Protein AF-A0AAV2YV85-F1 (afdb_monomer)

Solvent-accessible surface area (backbone atoms only — not comparable to full-atom values): 6099 Å² total; per-residue (Å²): 140,88,77,80,81,80,78,76,78,78,72,77,72,80,74,76,78,75,87,68,69,96,84,59,74,61,34,34,28,36,30,45,34,43,42,36,91,88,74,29,41,22,29,23,30,20,34,33,30,36,80,88,77,71,45,74,78,49,73,53,72,46,83,42,74,75,34,48,44,70,52,16,28,44,49,2,48,55,45,25,54,53,54,39,58,74,74,67,56,88,43,77,46,82,47,64,88,51,84,86,67,109

Secondary structure (DSSP, 8-state):
--PPP----------------TTS--EEEEEEEEE-TTT-EEEEEEEEE-TTT--EEEEEEEEEES--HHHHHHHHHHHHHHHHHHTT-SSEEEE-S-TTT-

InterPro domains:
  IPR002156 Ribonuclease H domain [PF13456] (31-100)
  IPR012337 Ribonuclease H-like superfamily [SSF53098] (27-101)
  IPR036397 Ribonuclease H superfamily [G3DSA:3.30.420.10] (25-102)

Nearest PDB structures (foldseek):
  3hst-assembly2_B  TM=9.369E-01  e=4.723E-06  Mycobacterium tuberculosis
  3hst-assembly4_D  TM=9.370E-01  e=1.430E-05  Mycobacterium tuberculosis
  4xpu-assembly1_A  TM=6.695E-01  e=7.125E-04  Escherichia coli S88
  6ozk-assembly1_A  TM=6.920E-01  e=4.137E-03  Mus musculus
  3ga2-assembly1_A  TM=5.740E-01  e=6.528E-03  Bacillus subtilis

Organism: NCBI:txid4803

Mean predicted aligned error: 9.96 Å

Radius of gyration: 17.01 Å; Cα contacts (8 Å, |Δi|>4): 189; chains: 1; bounding box: 51×40×34 Å

Structure (mmCIF, N/CA/C/O backbone):
data_AF-A0AAV2YV85-F1
#
_entry.id   AF-A0AAV2YV85-F1
#
loop_
_atom_site.group_PDB
_atom_site.id
_atom_site.type_symbol
_atom_site.label_atom_id
_atom_site.label_alt_id
_atom_site.label_comp_id
_atom_site.label_asym_id
_atom_site.label_entity_id
_atom_site.label_seq_id
_atom_site.pdbx_PDB_ins_code
_atom_site.Cartn_x
_atom_site.Cartn_y
_atom_site.Cartn_z
_atom_site.occupancy
_atom_site.B_iso_or_equiv
_atom_site.auth_seq_id
_atom_site.auth_comp_id
_atom_site.auth_asym_id
_atom_site.auth_atom_id
_atom_site.pdbx_PDB_model_num
ATOM 1 N N . SER A 1 1 ? 31.845 30.956 -10.559 1.00 47.97 1 SER A N 1
ATOM 2 C CA . SER A 1 1 ? 30.415 31.300 -10.673 1.00 47.97 1 SER A CA 1
ATOM 3 C C . SER A 1 1 ? 29.685 30.586 -9.550 1.00 47.97 1 SER A C 1
ATOM 5 O O . SER A 1 1 ? 29.728 29.364 -9.519 1.00 47.97 1 SER A O 1
ATOM 7 N N . HIS A 1 2 ? 29.167 31.317 -8.563 1.00 49.41 2 HIS A N 1
ATOM 8 C CA . HIS A 1 2 ? 28.563 30.765 -7.346 1.00 49.41 2 HIS A CA 1
ATOM 9 C C . HIS A 1 2 ? 27.079 31.142 -7.365 1.00 49.41 2 HIS A C 1
ATOM 11 O O . HIS A 1 2 ? 26.750 32.321 -7.265 1.00 49.41 2 HIS A O 1
ATOM 17 N N . TYR A 1 3 ? 26.198 30.169 -7.585 1.00 40.00 3 TYR A N 1
ATOM 18 C CA . TYR A 1 3 ? 24.751 30.369 -7.499 1.00 40.00 3 TYR A CA 1
ATOM 19 C C . TYR A 1 3 ? 24.309 29.877 -6.117 1.00 40.00 3 TYR A C 1
ATOM 21 O O . TYR A 1 3 ? 24.661 28.747 -5.767 1.00 40.00 3 TYR A O 1
ATOM 29 N N . PRO A 1 4 ? 23.587 30.672 -5.311 1.00 52.91 4 PRO A N 1
ATOM 30 C CA . PRO A 1 4 ? 23.077 30.170 -4.046 1.00 52.91 4 PRO A CA 1
ATOM 31 C C . PRO A 1 4 ? 21.998 29.103 -4.310 1.00 52.91 4 PRO A C 1
ATOM 33 O O . PRO A 1 4 ? 21.265 29.201 -5.303 1.00 52.91 4 PRO A O 1
ATOM 36 N N . PRO A 1 5 ? 21.887 28.070 -3.457 1.00 54.34 5 PRO A N 1
ATOM 37 C CA . PRO A 1 5 ? 20.826 27.081 -3.583 1.00 54.34 5 PRO A CA 1
ATOM 38 C C . PRO A 1 5 ? 19.471 27.776 -3.408 1.00 54.34 5 PRO A C 1
ATOM 40 O O . PRO A 1 5 ? 19.278 28.556 -2.477 1.00 54.34 5 PRO A O 1
ATOM 43 N N . ARG A 1 6 ? 18.522 27.509 -4.314 1.00 56.72 6 ARG A N 1
ATOM 44 C CA . ARG A 1 6 ? 17.132 27.934 -4.117 1.00 56.72 6 ARG A CA 1
ATOM 45 C C . ARG A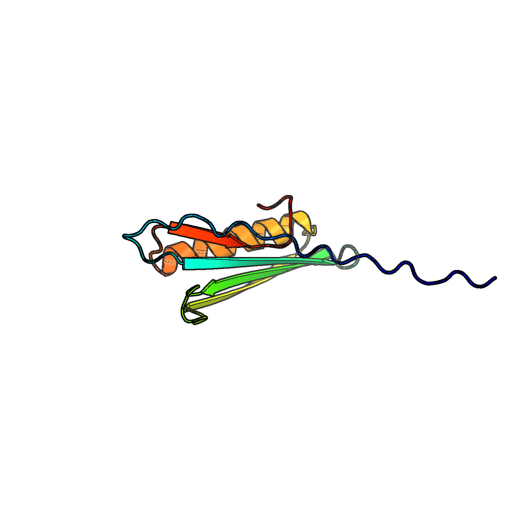 1 6 ? 16.584 27.154 -2.930 1.00 56.72 6 ARG A C 1
ATOM 47 O O . ARG A 1 6 ? 16.318 25.961 -3.056 1.00 56.72 6 ARG A O 1
ATOM 54 N N . GLU A 1 7 ? 16.400 27.823 -1.799 1.00 58.41 7 GLU A N 1
ATOM 55 C CA . GLU A 1 7 ? 15.553 27.306 -0.733 1.00 58.41 7 GLU A CA 1
ATOM 56 C C . GLU A 1 7 ? 14.143 27.151 -1.304 1.00 58.41 7 GLU A C 1
ATOM 58 O O . GLU A 1 7 ? 13.415 28.120 -1.526 1.00 58.41 7 GLU A O 1
ATOM 63 N N . ALA A 1 8 ? 13.771 25.911 -1.621 1.00 63.69 8 ALA A N 1
ATOM 64 C CA . ALA A 1 8 ? 12.393 25.577 -1.908 1.00 63.69 8 ALA A CA 1
ATOM 65 C C . ALA A 1 8 ? 11.607 25.864 -0.629 1.00 63.69 8 ALA A C 1
ATOM 67 O O . ALA A 1 8 ? 11.719 25.136 0.359 1.00 63.69 8 ALA A O 1
ATOM 68 N N . GLN A 1 9 ? 10.851 26.959 -0.632 1.00 59.50 9 GLN A N 1
ATOM 69 C CA . GLN A 1 9 ? 9.942 27.300 0.446 1.00 59.50 9 GLN A CA 1
ATOM 70 C C . GLN A 1 9 ? 8.949 26.144 0.580 1.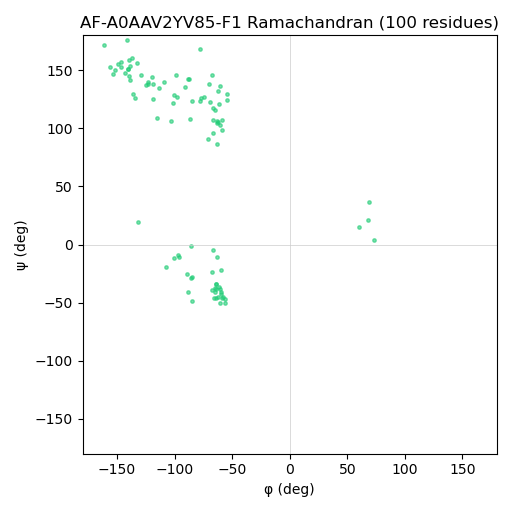00 59.50 9 GLN A C 1
ATOM 72 O O . GLN A 1 9 ? 8.010 26.027 -0.208 1.00 59.50 9 GLN A O 1
ATOM 77 N N . ARG A 1 10 ? 9.197 25.247 1.546 1.00 62.97 10 ARG A N 1
ATOM 78 C CA . ARG A 1 10 ? 8.286 24.163 1.917 1.00 62.97 10 ARG A CA 1
ATOM 79 C C . ARG A 1 10 ? 7.013 24.813 2.439 1.00 62.97 10 ARG A C 1
ATOM 81 O O . ARG A 1 10 ? 6.861 25.044 3.635 1.00 62.97 10 ARG A O 1
ATOM 88 N N . ARG A 1 11 ? 6.092 25.136 1.535 1.00 61.56 11 ARG A N 1
ATOM 89 C CA . ARG A 1 11 ? 4.706 25.382 1.904 1.00 61.56 11 ARG A CA 1
ATOM 90 C C . ARG A 1 11 ? 4.204 24.056 2.455 1.00 61.56 11 ARG A C 1
ATOM 92 O O . ARG A 1 11 ? 4.045 23.101 1.702 1.00 61.56 11 ARG A O 1
ATOM 99 N N . ARG A 1 12 ? 4.030 23.972 3.777 1.00 55.91 12 ARG A N 1
ATOM 100 C CA . ARG A 1 12 ? 3.183 22.929 4.355 1.00 55.91 12 ARG A CA 1
ATOM 101 C C . ARG A 1 12 ? 1.813 23.139 3.727 1.00 55.91 12 ARG A C 1
ATOM 103 O O . ARG A 1 12 ? 1.166 24.140 4.014 1.00 55.91 12 ARG A O 1
ATOM 110 N N . ALA A 1 13 ? 1.430 22.259 2.811 1.00 61.47 13 ALA A N 1
ATOM 111 C CA . ALA A 1 13 ? 0.034 22.155 2.450 1.00 61.47 13 ALA A CA 1
ATOM 112 C C . ALA A 1 13 ? -0.694 21.739 3.731 1.00 61.47 13 ALA A C 1
ATOM 114 O O . ALA A 1 13 ? -0.335 20.729 4.342 1.00 61.47 13 ALA A O 1
ATOM 115 N N . GLU A 1 14 ? -1.653 22.543 4.180 1.00 56.12 14 GLU A N 1
ATOM 116 C CA . GLU A 1 14 ? -2.680 22.017 5.068 1.00 56.12 14 GLU A CA 1
ATOM 117 C C . GLU A 1 14 ? -3.417 20.963 4.256 1.00 56.12 14 GLU A C 1
ATOM 119 O O . GLU A 1 14 ? -4.139 21.282 3.313 1.00 56.12 14 GLU A O 1
ATOM 124 N N . VAL A 1 15 ? -3.147 19.695 4.560 1.00 57.44 15 VAL A N 1
ATOM 125 C CA . VAL A 1 15 ? -3.959 18.600 4.046 1.00 57.44 15 VAL A CA 1
ATOM 126 C C . VAL A 1 15 ? -5.318 18.774 4.716 1.00 57.44 15 VAL A C 1
ATOM 128 O O . VAL A 1 15 ? -5.369 18.740 5.951 1.00 57.44 15 VAL A O 1
ATOM 131 N N . PRO A 1 16 ? -6.402 19.016 3.958 1.00 56.72 16 PRO A N 1
ATOM 132 C CA . PRO A 1 16 ? -7.728 19.084 4.542 1.00 56.72 16 PRO A CA 1
ATOM 133 C C . PRO A 1 16 ? -7.960 17.789 5.311 1.00 56.72 16 PRO A C 1
ATOM 135 O O . PRO A 1 16 ? -7.809 16.706 4.745 1.00 56.72 16 PRO A O 1
ATOM 138 N N . VAL A 1 17 ? -8.284 17.890 6.600 1.00 57.44 17 VAL A N 1
ATOM 139 C CA . VAL A 1 17 ? -8.702 16.711 7.358 1.00 57.44 17 VAL A CA 1
ATOM 140 C C . VAL A 1 17 ? -10.016 16.258 6.722 1.00 57.44 17 VAL A C 1
ATOM 142 O O . VAL A 1 17 ? -10.978 17.032 6.742 1.00 57.44 17 VAL A O 1
ATOM 145 N N . PRO A 1 18 ? -10.078 15.062 6.114 1.00 59.03 18 PRO A N 1
ATOM 146 C CA . PRO A 1 18 ? -11.312 14.598 5.510 1.00 59.03 18 PRO A CA 1
ATOM 147 C C . PRO A 1 18 ? -12.376 14.508 6.604 1.00 59.03 18 PRO A C 1
ATOM 149 O O . PRO A 1 18 ? -12.102 14.0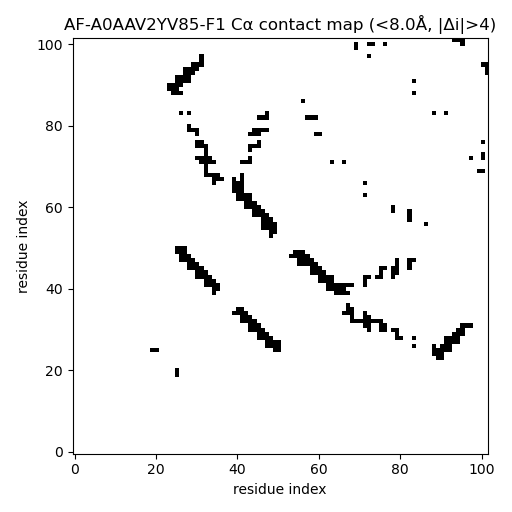22 7.704 1.00 59.03 18 PRO A O 1
ATOM 152 N N . HIS A 1 19 ? -13.590 14.977 6.322 1.00 59.81 19 HIS A N 1
ATOM 153 C CA . HIS A 1 19 ? -14.718 14.778 7.225 1.00 59.81 19 HIS A CA 1
ATOM 154 C C . HIS A 1 19 ? -15.045 13.281 7.263 1.00 59.81 19 HIS A C 1
ATOM 156 O O . HIS A 1 19 ? -15.706 12.755 6.370 1.00 59.81 19 HIS A O 1
ATOM 162 N N . LEU A 1 20 ? -14.516 12.584 8.269 1.00 56.72 20 LEU A N 1
ATOM 163 C CA . LEU A 1 20 ? -14.735 11.155 8.448 1.00 56.72 20 LEU A CA 1
ATOM 164 C C . LEU A 1 20 ? -16.187 10.893 8.879 1.00 56.72 20 LEU A C 1
ATOM 166 O O . LEU A 1 20 ? -16.704 11.622 9.732 1.00 56.72 20 LEU A O 1
ATOM 170 N N . PRO A 1 21 ? -16.855 9.855 8.342 1.00 55.59 21 PRO A N 1
ATOM 171 C CA . PRO A 1 21 ? -18.150 9.421 8.847 1.00 55.59 21 PRO A CA 1
ATOM 172 C C . PRO A 1 21 ? -18.067 9.135 10.352 1.00 55.59 21 PRO A C 1
ATOM 174 O O . PRO A 1 21 ? -17.212 8.375 10.797 1.00 55.59 21 PRO A O 1
ATOM 177 N N . GLN A 1 22 ? -18.979 9.706 11.142 1.00 55.69 22 GLN A N 1
ATOM 178 C CA . GLN A 1 22 ? -19.000 9.561 12.607 1.00 55.69 22 GLN A CA 1
ATOM 179 C C . GLN A 1 22 ? -19.313 8.129 13.098 1.00 55.69 22 GLN A C 1
ATOM 181 O O . GLN A 1 22 ? -19.289 7.887 14.301 1.00 55.69 22 GLN A O 1
ATOM 186 N N . SER A 1 23 ? -19.626 7.187 12.199 1.00 51.53 23 SER A N 1
ATOM 187 C CA . SER A 1 23 ? -20.218 5.883 12.538 1.00 51.53 23 SER A CA 1
ATOM 188 C C . SER A 1 23 ? -19.538 4.667 11.881 1.00 51.53 23 SER A C 1
ATOM 190 O O . SER A 1 23 ? -20.144 3.599 11.822 1.00 51.53 23 SER A O 1
ATOM 192 N N . GLY A 1 24 ? -18.294 4.783 11.408 1.00 56.69 24 GLY A N 1
ATOM 193 C CA . GLY A 1 24 ? -17.542 3.646 10.858 1.00 56.69 24 GLY A CA 1
ATOM 194 C C . GLY A 1 24 ? -16.068 3.676 11.252 1.00 56.69 24 GLY A C 1
ATOM 195 O O . GLY A 1 24 ? -15.506 4.749 11.471 1.00 56.69 24 GLY A O 1
ATOM 196 N N . ALA A 1 25 ? -15.435 2.504 11.343 1.00 71.12 25 ALA A N 1
ATOM 197 C CA . ALA A 1 25 ? -13.987 2.401 11.502 1.00 71.12 25 ALA A CA 1
ATOM 198 C C . ALA A 1 25 ? -13.323 2.818 10.183 1.00 71.12 25 ALA A C 1
ATOM 200 O O . ALA A 1 25 ? -13.160 2.007 9.274 1.00 71.12 25 ALA A O 1
ATOM 201 N N . VAL A 1 26 ? -13.007 4.106 10.039 1.00 78.94 26 VAL A N 1
ATOM 202 C CA . VAL A 1 26 ? -12.257 4.574 8.874 1.00 78.94 26 VAL A CA 1
ATOM 203 C C . VAL A 1 26 ? -10.839 4.039 8.966 1.00 78.94 26 VAL A C 1
ATOM 205 O O . VAL A 1 26 ? -10.131 4.301 9.938 1.00 78.94 26 VAL A O 1
ATOM 208 N N . ILE A 1 27 ? -10.428 3.314 7.934 1.00 88.88 27 ILE A N 1
ATOM 209 C CA . ILE A 1 27 ? -9.087 2.761 7.821 1.00 88.88 27 ILE A CA 1
ATOM 210 C C . ILE A 1 2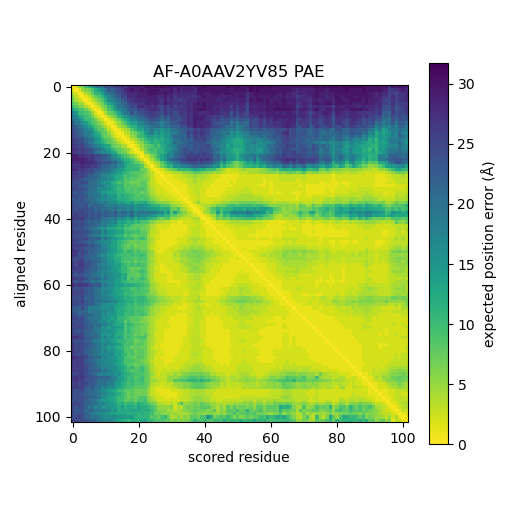7 ? -8.325 3.519 6.739 1.00 88.88 27 ILE A C 1
ATOM 212 O O . ILE 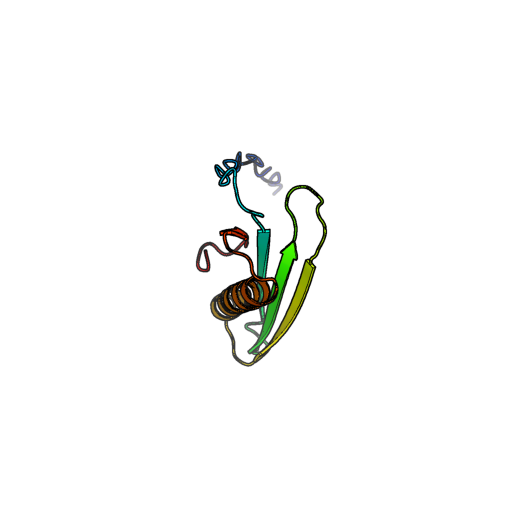A 1 27 ? -8.863 3.861 5.683 1.00 88.88 27 ILE A O 1
ATOM 216 N N . VAL A 1 28 ? -7.053 3.791 7.010 1.00 93.31 28 VAL A N 1
ATOM 217 C CA . VAL A 1 28 ? -6.157 4.394 6.032 1.00 93.31 28 VAL A CA 1
ATOM 218 C C . VAL A 1 28 ? -5.451 3.294 5.257 1.00 93.31 28 VAL A C 1
ATOM 220 O O . VAL A 1 28 ? -4.942 2.335 5.838 1.00 93.31 28 VAL A O 1
ATOM 223 N N . VAL A 1 29 ? -5.380 3.455 3.940 1.00 95.44 29 VAL A N 1
ATOM 224 C CA . VAL A 1 29 ? -4.484 2.683 3.086 1.00 95.44 29 VAL A CA 1
ATOM 225 C C . VAL A 1 29 ? -3.433 3.595 2.481 1.00 95.44 29 VAL A C 1
ATOM 227 O O . VAL A 1 29 ? -3.734 4.690 2.007 1.00 95.44 29 VAL A O 1
ATOM 230 N N . SER A 1 30 ? -2.186 3.145 2.508 1.00 96.44 30 SER A N 1
ATOM 231 C CA . SER A 1 30 ? -1.066 3.835 1.877 1.00 96.44 30 SER A CA 1
ATOM 232 C C . SER A 1 30 ? -0.390 2.899 0.891 1.00 96.44 30 SER A C 1
ATOM 234 O O . SER A 1 30 ? -0.218 1.721 1.207 1.00 96.44 30 SER A O 1
ATOM 236 N N . PHE A 1 31 ? -0.022 3.402 -0.282 1.00 96.88 31 PHE A N 1
ATOM 237 C CA . PHE A 1 31 ? 0.674 2.631 -1.307 1.00 96.88 31 PHE A CA 1
ATOM 238 C C . PHE A 1 31 ? 1.816 3.430 -1.933 1.00 96.88 31 PHE A C 1
ATOM 240 O O . PHE A 1 31 ? 1.844 4.654 -1.831 1.00 96.88 31 PHE A O 1
ATOM 247 N N . ASP A 1 32 ? 2.738 2.702 -2.557 1.00 97.50 32 ASP A N 1
ATOM 248 C CA . ASP A 1 32 ? 3.834 3.240 -3.364 1.00 97.50 32 ASP A CA 1
ATOM 249 C C . ASP A 1 32 ? 4.225 2.202 -4.433 1.00 97.50 32 ASP A C 1
ATOM 251 O O . ASP A 1 32 ? 4.082 0.981 -4.234 1.00 97.50 32 ASP A O 1
ATOM 255 N N . GLY A 1 33 ? 4.706 2.684 -5.573 1.00 96.12 33 GLY A N 1
ATOM 256 C CA . GLY A 1 33 ? 5.159 1.913 -6.714 1.00 96.12 33 GLY A CA 1
ATOM 257 C C . GLY A 1 33 ? 6.484 2.430 -7.262 1.00 96.12 33 GLY A C 1
ATOM 258 O O . GLY A 1 33 ? 6.623 3.570 -7.681 1.00 96.12 33 GLY A O 1
ATOM 259 N N . SER A 1 34 ? 7.466 1.541 -7.373 1.00 95.38 34 SER A N 1
ATOM 260 C CA . SER A 1 34 ? 8.773 1.856 -7.941 1.00 95.38 34 SER A CA 1
ATOM 261 C C . SER A 1 34 ? 9.064 1.004 -9.167 1.00 95.38 34 SER A C 1
ATOM 263 O O . SER A 1 34 ? 8.732 -0.178 -9.216 1.00 95.38 34 SER A O 1
ATOM 265 N N . ALA A 1 35 ? 9.739 1.583 -10.154 1.00 94.88 35 ALA A N 1
ATOM 266 C CA . ALA A 1 35 ? 10.255 0.846 -11.297 1.00 94.88 35 ALA A CA 1
ATOM 267 C C . ALA A 1 35 ? 11.615 1.390 -11.733 1.00 94.88 35 ALA A C 1
ATOM 269 O O . ALA A 1 35 ? 11.888 2.588 -11.643 1.00 94.88 35 ALA A O 1
ATOM 270 N N . SER A 1 36 ? 12.469 0.503 -12.243 1.00 92.06 36 SER A N 1
ATOM 271 C CA . SER A 1 36 ? 13.756 0.842 -12.838 1.00 92.06 36 SER A CA 1
ATOM 272 C C . SER A 1 36 ? 13.665 0.786 -14.366 1.00 92.06 36 SER A C 1
ATOM 274 O O . SER A 1 36 ? 13.723 -0.306 -14.939 1.00 92.06 36 SER A O 1
ATOM 276 N N . PRO A 1 37 ? 13.655 1.938 -15.068 1.00 78.06 37 PRO A N 1
ATOM 277 C CA . PRO A 1 37 ? 13.589 1.966 -16.533 1.00 78.06 37 PRO A CA 1
ATOM 278 C C . PRO A 1 37 ? 14.754 1.239 -17.218 1.00 78.06 37 PRO A C 1
ATOM 280 O O . PRO A 1 37 ? 14.657 0.848 -18.373 1.00 78.06 37 PRO A O 1
ATOM 283 N N . LYS A 1 38 ? 15.882 1.076 -16.512 1.00 79.19 38 LYS A N 1
ATOM 284 C CA . LYS A 1 38 ? 17.103 0.449 -17.040 1.00 79.19 38 LYS A CA 1
ATOM 285 C C . LYS A 1 38 ? 17.101 -1.072 -16.932 1.00 79.19 38 LYS A C 1
ATOM 287 O O . LYS A 1 38 ? 17.812 -1.719 -17.691 1.00 79.19 38 LYS A O 1
ATOM 292 N N . ARG A 1 39 ? 16.393 -1.620 -15.944 1.00 78.25 39 ARG A N 1
ATOM 293 C CA . ARG A 1 39 ? 16.394 -3.060 -15.645 1.00 78.25 39 ARG A CA 1
ATOM 294 C C . ARG A 1 39 ? 15.085 -3.734 -16.040 1.00 78.25 39 ARG A C 1
ATOM 296 O O . ARG A 1 39 ? 15.073 -4.941 -16.214 1.00 78.25 39 ARG A O 1
ATOM 303 N N . GLY A 1 40 ? 14.013 -2.957 -16.207 1.00 81.69 40 GLY A N 1
ATOM 304 C CA . GLY A 1 40 ? 12.669 -3.492 -16.408 1.00 81.69 40 GLY A CA 1
ATOM 305 C C . GLY A 1 40 ? 12.072 -4.086 -15.131 1.00 81.69 40 GLY A C 1
ATOM 306 O O . GLY A 1 40 ? 10.969 -4.608 -15.178 1.00 81.69 40 GLY A O 1
ATOM 307 N N . ASP A 1 41 ? 12.760 -4.000 -13.996 1.00 92.31 41 ASP A N 1
ATOM 308 C CA . ASP A 1 41 ? 12.257 -4.482 -12.713 1.00 92.31 41 ASP A CA 1
ATOM 309 C C . ASP A 1 41 ? 11.463 -3.377 -12.019 1.00 92.31 41 ASP A C 1
ATOM 311 O O . ASP A 1 41 ? 11.855 -2.207 -12.041 1.00 92.31 41 ASP A O 1
ATOM 315 N N . GLY A 1 42 ? 10.380 -3.753 -11.352 1.00 95.88 42 GLY A N 1
ATOM 316 C CA . GLY A 1 42 ? 9.611 -2.870 -10.492 1.00 95.88 42 GLY A CA 1
ATOM 317 C C . GLY A 1 42 ? 9.118 -3.570 -9.238 1.00 95.88 42 GLY A C 1
ATOM 318 O O . GLY A 1 42 ? 9.314 -4.766 -9.024 1.00 95.88 42 GLY A O 1
ATOM 319 N N . SER A 1 43 ? 8.478 -2.802 -8.379 1.00 97.25 43 SER A N 1
ATOM 320 C CA . SER A 1 43 ? 7.874 -3.284 -7.153 1.00 97.25 43 SER A CA 1
ATOM 321 C C . SER A 1 43 ? 6.773 -2.344 -6.715 1.00 97.25 43 SER A C 1
ATOM 323 O O . SER A 1 43 ? 6.856 -1.146 -6.955 1.00 97.25 43 SER A O 1
ATOM 325 N N . CYS A 1 44 ? 5.795 -2.865 -5.999 1.00 97.62 44 CYS A N 1
ATOM 326 C CA . CYS A 1 44 ? 4.818 -2.041 -5.308 1.00 97.62 44 CYS A CA 1
ATOM 327 C C . CYS A 1 44 ? 4.647 -2.529 -3.876 1.00 97.62 44 CYS A C 1
ATOM 329 O O . CYS A 1 44 ? 4.871 -3.707 -3.578 1.00 97.62 44 CYS A O 1
ATOM 331 N N . ALA A 1 45 ? 4.207 -1.641 -3.000 1.00 98.06 45 ALA A N 1
ATOM 332 C CA . ALA A 1 45 ? 3.859 -1.972 -1.633 1.00 98.06 45 ALA A CA 1
ATOM 333 C C . ALA A 1 45 ? 2.585 -1.244 -1.221 1.00 98.06 45 ALA A C 1
ATOM 335 O O . ALA A 1 45 ? 2.258 -0.186 -1.751 1.00 98.06 45 ALA A O 1
ATOM 336 N N . ALA A 1 46 ? 1.869 -1.831 -0.270 1.00 98.06 46 ALA A N 1
ATOM 337 C CA . ALA A 1 46 ? 0.770 -1.163 0.395 1.00 98.06 46 ALA A CA 1
ATOM 338 C C . ALA A 1 46 ? 0.654 -1.603 1.851 1.00 98.06 46 ALA A C 1
ATOM 340 O O . ALA A 1 46 ? 1.023 -2.726 2.212 1.00 98.06 46 ALA A O 1
ATOM 341 N N . LEU A 1 47 ? 0.105 -0.722 2.679 1.00 96.88 47 LEU A N 1
ATOM 342 C CA . LEU A 1 47 ? -0.203 -1.008 4.070 1.00 96.88 47 LEU A CA 1
ATOM 343 C C . LEU A 1 47 ? -1.532 -0.385 4.487 1.00 96.88 47 LEU A C 1
ATOM 345 O O . LEU A 1 47 ? -1.950 0.650 3.973 1.00 96.88 47 LEU A O 1
ATOM 349 N N . VAL A 1 48 ? -2.175 -1.038 5.443 1.00 95.50 48 VAL A N 1
ATOM 350 C CA . VAL A 1 48 ? -3.483 -0.698 5.991 1.00 95.50 48 VAL A CA 1
ATOM 351 C C . VAL A 1 48 ? -3.307 -0.399 7.471 1.00 95.50 48 VAL A C 1
ATOM 353 O O . VAL A 1 48 ? -2.749 -1.228 8.197 1.00 95.50 48 VAL A O 1
ATOM 356 N N . TRP A 1 49 ? -3.750 0.767 7.932 1.00 94.56 49 TRP A N 1
ATOM 357 C CA . TRP A 1 49 ? -3.473 1.243 9.284 1.00 94.56 49 TRP A CA 1
ATOM 358 C C . TRP A 1 49 ? -4.589 2.119 9.860 1.00 94.56 49 TRP A C 1
ATOM 360 O O . TRP A 1 49 ? -5.376 2.727 9.135 1.00 94.56 49 TRP A O 1
ATOM 370 N N . ASP A 1 50 ? -4.664 2.150 11.188 1.00 90.25 50 ASP A N 1
ATOM 371 C CA . ASP A 1 50 ? -5.640 2.944 11.932 1.00 90.25 50 ASP A CA 1
ATOM 372 C C . ASP A 1 50 ? -5.125 4.387 12.122 1.00 90.25 50 ASP A C 1
ATOM 374 O O . ASP A 1 50 ? -4.045 4.574 12.697 1.00 90.25 50 ASP A O 1
ATOM 378 N N . PRO A 1 51 ? -5.878 5.415 11.684 1.00 85.62 51 PRO A N 1
ATOM 379 C CA . PRO A 1 51 ? -5.424 6.808 11.719 1.00 85.62 51 PRO A CA 1
ATOM 380 C C . PRO A 1 51 ? -5.264 7.383 13.132 1.00 85.62 51 PRO A C 1
ATOM 382 O O . PRO A 1 51 ? -4.523 8.347 13.320 1.00 85.62 51 PRO A O 1
ATOM 385 N N . CYS A 1 52 ? -5.957 6.828 14.127 1.00 86.00 52 CYS A N 1
ATOM 386 C CA . CYS A 1 52 ? -5.954 7.329 15.501 1.00 86.00 52 CYS A CA 1
ATOM 387 C C . CYS A 1 52 ? -4.821 6.707 16.324 1.00 86.00 52 CYS A C 1
ATOM 389 O O . CYS A 1 52 ? -4.168 7.380 17.120 1.00 86.00 52 CYS A O 1
ATOM 391 N N . THR A 1 53 ? -4.598 5.408 16.144 1.00 89.50 53 THR A N 1
ATOM 392 C CA . THR A 1 53 ? -3.658 4.605 16.935 1.00 89.50 53 THR A CA 1
ATOM 393 C C . THR A 1 53 ? -2.329 4.368 16.229 1.00 89.50 53 THR A C 1
ATOM 395 O O . THR A 1 53 ? -1.394 3.889 16.868 1.00 89.50 53 THR A O 1
ATOM 398 N N . TRP A 1 54 ? -2.233 4.685 14.931 1.00 89.88 54 TRP A N 1
ATOM 399 C CA . TRP A 1 54 ? -1.072 4.412 14.073 1.00 89.88 54 TRP A CA 1
ATOM 400 C C . TRP A 1 54 ? -0.724 2.924 13.952 1.00 89.88 54 TRP A C 1
ATOM 402 O O . TRP A 1 54 ? 0.368 2.552 13.516 1.00 89.88 54 TRP A O 1
ATOM 412 N N . LYS A 1 55 ? -1.649 2.044 14.343 1.00 92.31 55 LYS A N 1
ATOM 413 C CA . LYS A 1 55 ? -1.451 0.602 14.291 1.00 92.31 55 LYS A CA 1
ATOM 414 C C . LYS A 1 55 ? -1.556 0.116 12.850 1.00 92.31 55 LYS A C 1
ATOM 416 O O . LYS A 1 55 ? -2.570 0.331 12.194 1.00 92.31 55 LYS A O 1
ATOM 421 N N . ILE A 1 56 ? -0.543 -0.617 12.393 1.00 94.69 56 ILE A N 1
ATOM 422 C CA . ILE A 1 56 ? -0.581 -1.337 11.116 1.00 94.69 56 ILE A CA 1
ATOM 423 C C . ILE A 1 56 ? -1.401 -2.620 11.301 1.00 94.69 56 ILE A C 1
ATOM 425 O O . ILE A 1 56 ? -1.093 -3.440 12.167 1.00 94.69 56 ILE A O 1
ATOM 429 N N . HIS A 1 57 ? -2.441 -2.795 10.489 1.00 93.44 57 HIS A N 1
ATOM 430 C CA . HIS A 1 57 ? -3.257 -4.011 10.449 1.00 93.44 57 HIS A CA 1
ATOM 431 C C . HIS A 1 57 ? -2.640 -5.065 9.535 1.00 93.44 57 HIS A C 1
ATOM 433 O O . HIS A 1 57 ? -2.506 -6.223 9.924 1.00 93.44 57 HIS A O 1
ATOM 439 N N . VAL A 1 58 ? -2.259 -4.660 8.324 1.00 96.94 58 VAL A N 1
ATOM 440 C CA . VAL A 1 58 ? -1.639 -5.532 7.326 1.00 96.94 58 VAL A CA 1
ATOM 441 C C . VAL A 1 58 ? -0.766 -4.704 6.387 1.00 96.94 58 VAL A C 1
ATOM 443 O O . VAL A 1 58 ? -1.072 -3.549 6.100 1.00 96.94 58 VAL A O 1
ATOM 446 N N . ALA A 1 59 ? 0.325 -5.295 5.913 1.00 97.44 59 ALA A N 1
ATOM 447 C CA . ALA A 1 59 ? 1.188 -4.729 4.887 1.00 97.44 59 ALA A CA 1
ATOM 448 C C . ALA A 1 59 ? 1.625 -5.834 3.926 1.00 97.44 59 ALA A C 1
ATOM 450 O O . ALA A 1 59 ? 1.833 -6.977 4.339 1.00 97.44 59 ALA A O 1
ATOM 451 N N . ALA A 1 60 ? 1.771 -5.498 2.650 1.00 98.44 60 ALA A N 1
ATOM 452 C CA . ALA A 1 60 ? 2.263 -6.419 1.637 1.00 98.44 60 ALA A CA 1
ATOM 453 C C . ALA A 1 60 ? 3.074 -5.679 0.572 1.00 98.44 60 ALA A C 1
ATOM 455 O O . ALA A 1 60 ? 2.886 -4.485 0.342 1.00 98.44 60 ALA A O 1
ATOM 456 N N . GLY A 1 61 ? 3.943 -6.418 -0.113 1.00 97.75 61 GLY A N 1
ATOM 457 C CA . GLY A 1 61 ? 4.698 -5.938 -1.265 1.00 97.75 61 GLY A CA 1
ATOM 458 C C . GLY A 1 61 ? 4.776 -6.995 -2.359 1.00 97.75 61 GLY A C 1
ATOM 459 O O . GLY A 1 61 ? 4.571 -8.184 -2.104 1.00 97.75 61 GLY A O 1
ATOM 460 N N . LYS A 1 62 ? 5.039 -6.557 -3.589 1.00 97.06 62 LYS A N 1
ATOM 461 C CA . LYS A 1 62 ? 5.150 -7.415 -4.775 1.00 97.06 62 LYS A CA 1
ATOM 462 C C . LYS A 1 62 ? 6.308 -6.954 -5.649 1.00 97.06 62 LYS A C 1
ATOM 464 O O . LYS A 1 62 ? 6.498 -5.754 -5.823 1.00 97.06 62 LYS A O 1
ATOM 469 N N . PHE A 1 63 ? 7.028 -7.909 -6.230 1.00 97.06 63 PHE A N 1
ATOM 470 C CA . PHE A 1 63 ? 7.951 -7.659 -7.337 1.00 97.06 63 PHE A CA 1
ATOM 471 C C . PHE A 1 63 ? 7.197 -7.733 -8.664 1.00 97.06 63 PHE A C 1
ATOM 473 O O . PHE A 1 63 ? 6.304 -8.564 -8.837 1.00 97.06 63 PHE A O 1
ATOM 480 N N . LEU A 1 64 ? 7.566 -6.862 -9.592 1.00 95.94 64 LEU A N 1
ATOM 481 C CA . LEU A 1 64 ? 6.941 -6.676 -10.892 1.00 95.94 64 LEU A CA 1
ATOM 482 C C . LEU A 1 64 ? 8.032 -6.715 -11.966 1.00 95.94 64 LEU A C 1
ATOM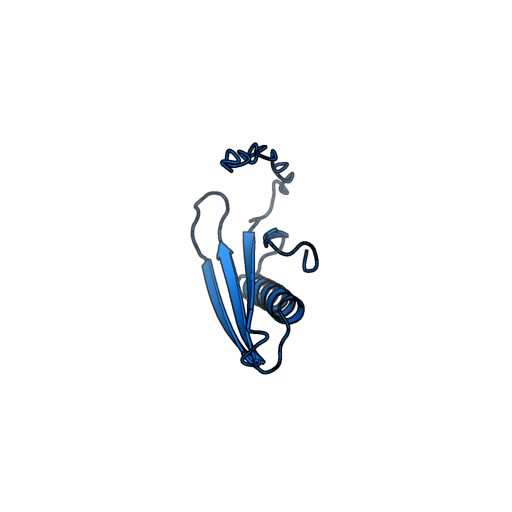 484 O O . LEU A 1 64 ? 9.148 -6.257 -11.735 1.00 95.94 64 LEU A O 1
ATOM 488 N N . HIS A 1 65 ? 7.711 -7.247 -13.141 1.00 94.25 65 HIS A N 1
ATOM 489 C CA . HIS A 1 65 ? 8.646 -7.337 -14.263 1.00 94.25 65 HIS A CA 1
ATOM 490 C C . HIS A 1 65 ? 8.052 -6.640 -15.482 1.00 94.25 65 HIS A C 1
ATOM 492 O O . HIS A 1 65 ? 6.865 -6.783 -15.761 1.00 94.25 65 HIS A O 1
ATOM 498 N N . GLY A 1 66 ? 8.890 -5.923 -16.220 1.00 92.56 66 GLY A N 1
ATOM 499 C CA . GLY A 1 66 ? 8.524 -5.189 -17.426 1.00 92.56 66 GLY A CA 1
ATOM 500 C C . GLY A 1 66 ? 7.600 -3.994 -17.191 1.00 92.56 66 GLY A C 1
ATOM 501 O O . GLY A 1 66 ? 6.935 -3.587 -18.134 1.00 92.56 66 GLY A O 1
ATOM 502 N N . VAL A 1 67 ? 7.538 -3.451 -15.971 1.00 93.19 67 VAL A N 1
ATOM 503 C CA . VAL A 1 67 ? 6.613 -2.359 -15.627 1.00 93.19 67 VAL A CA 1
ATOM 504 C C . VAL A 1 67 ? 7.290 -0.989 -15.645 1.00 93.19 67 VAL A C 1
ATOM 506 O O . VAL A 1 67 ? 8.458 -0.832 -15.286 1.00 93.19 67 VAL A O 1
ATOM 509 N N . SER A 1 68 ? 6.530 0.024 -16.039 1.00 93.44 68 SER A N 1
ATOM 510 C CA . SER A 1 68 ? 6.829 1.440 -15.842 1.00 93.44 68 SER A CA 1
ATOM 511 C C . SER A 1 68 ? 6.523 1.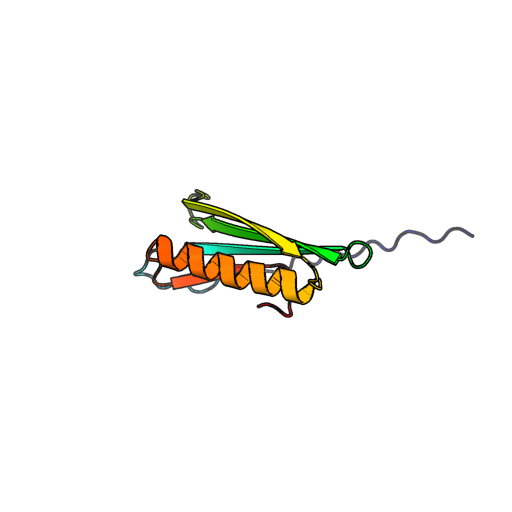888 -14.407 1.00 93.44 68 SER A C 1
ATOM 513 O O . SER A 1 68 ? 5.872 1.178 -13.641 1.00 93.44 68 SER A O 1
ATOM 515 N N . VAL A 1 69 ? 6.971 3.096 -14.037 1.00 91.81 69 VAL A N 1
ATOM 516 C CA . VAL A 1 69 ? 6.675 3.683 -12.713 1.00 91.81 69 VAL A CA 1
ATOM 517 C C . VAL A 1 69 ? 5.166 3.810 -12.508 1.00 91.81 69 VAL A C 1
ATOM 519 O O . VAL A 1 69 ? 4.653 3.363 -11.492 1.00 91.81 69 VAL A O 1
ATOM 522 N N . ASN A 1 70 ? 4.436 4.316 -13.505 1.00 93.25 70 ASN A N 1
ATOM 523 C CA . ASN A 1 70 ? 2.982 4.451 -13.409 1.00 93.25 70 ASN A CA 1
ATOM 524 C C . ASN A 1 70 ? 2.297 3.097 -13.180 1.00 93.25 70 ASN A C 1
ATOM 526 O O . ASN A 1 70 ? 1.402 2.996 -12.350 1.00 93.25 70 ASN A O 1
ATOM 530 N N . GLU A 1 71 ? 2.719 2.047 -13.887 1.00 94.88 71 GLU A N 1
ATOM 531 C CA . GLU A 1 71 ? 2.168 0.702 -13.688 1.00 94.88 71 GLU A CA 1
ATOM 532 C C . GLU A 1 71 ? 2.482 0.162 -12.289 1.00 94.88 71 GLU A C 1
ATOM 534 O O . GLU A 1 71 ? 1.599 -0.411 -11.652 1.00 94.88 71 GLU A O 1
ATOM 539 N N . ALA A 1 72 ? 3.695 0.383 -11.773 1.00 95.94 72 ALA A N 1
ATOM 540 C CA . ALA A 1 72 ? 4.045 0.007 -10.406 1.00 95.94 72 ALA A CA 1
ATOM 541 C C . ALA A 1 72 ? 3.152 0.713 -9.367 1.00 95.94 72 ALA A C 1
ATOM 543 O O . ALA A 1 72 ? 2.689 0.069 -8.427 1.00 95.94 72 ALA A O 1
ATOM 544 N N . GLU A 1 73 ? 2.850 1.997 -9.565 1.00 96.06 73 GLU A N 1
ATOM 545 C CA . GLU A 1 73 ? 1.950 2.773 -8.699 1.00 96.06 73 GLU A CA 1
ATOM 546 C C . GLU A 1 73 ? 0.519 2.227 -8.725 1.00 96.06 73 GLU A C 1
ATOM 548 O O . GLU A 1 73 ? -0.079 1.970 -7.680 1.00 96.06 73 GLU A O 1
ATOM 553 N N . TYR A 1 74 ? -0.015 1.937 -9.917 1.00 96.12 74 TYR A N 1
ATOM 554 C CA . TYR A 1 74 ? -1.330 1.302 -10.054 1.00 96.12 74 TYR A CA 1
ATOM 555 C C . TYR A 1 74 ? -1.381 -0.086 -9.406 1.00 96.12 74 TYR A C 1
ATOM 557 O O . TYR A 1 74 ? -2.386 -0.457 -8.794 1.00 96.12 74 TYR A O 1
ATOM 565 N N . HIS A 1 75 ? -0.296 -0.858 -9.491 1.00 97.12 75 HIS A N 1
ATOM 566 C CA . HIS A 1 75 ? -0.182 -2.115 -8.756 1.00 97.12 75 HIS A CA 1
ATOM 567 C C . HIS A 1 75 ? -0.182 -1.898 -7.234 1.00 97.12 75 HIS A C 1
ATOM 569 O O . HIS A 1 75 ? -0.759 -2.719 -6.514 1.00 97.12 75 HIS A O 1
ATOM 575 N N . GLY A 1 76 ? 0.392 -0.792 -6.752 1.00 97.31 76 GLY A N 1
ATOM 576 C CA . GLY A 1 76 ? 0.304 -0.340 -5.363 1.00 97.31 76 GLY A CA 1
ATOM 577 C C . GLY A 1 76 ? -1.138 -0.071 -4.933 1.00 97.31 76 GLY A C 1
ATOM 578 O O . GLY A 1 76 ? -1.591 -0.651 -3.944 1.00 97.31 76 GLY A O 1
ATOM 579 N N . VAL A 1 77 ? -1.899 0.702 -5.717 1.00 96.81 77 VAL A N 1
ATOM 580 C CA . VAL A 1 77 ? -3.337 0.951 -5.478 1.00 96.81 77 VAL A CA 1
ATOM 581 C C . VAL A 1 77 ? -4.120 -0.359 -5.415 1.00 96.81 77 VAL A C 1
ATOM 583 O O . VAL A 1 77 ? -4.869 -0.606 -4.469 1.00 96.81 77 VAL A O 1
ATOM 586 N N . ALA A 1 78 ? -3.936 -1.236 -6.404 1.00 97.06 78 ALA A N 1
ATOM 587 C CA . ALA A 1 78 ? -4.640 -2.514 -6.460 1.00 97.06 78 ALA A CA 1
ATOM 588 C C . ALA A 1 78 ? -4.322 -3.397 -5.241 1.00 97.06 78 ALA A C 1
ATOM 590 O O . ALA A 1 78 ? -5.202 -4.077 -4.701 1.00 97.06 78 ALA A O 1
ATOM 591 N N . LEU A 1 79 ? -3.068 -3.376 -4.778 1.00 97.81 79 LEU A N 1
ATOM 592 C CA . LEU A 1 79 ? -2.663 -4.064 -3.559 1.00 97.81 79 LEU A CA 1
ATOM 593 C C . LEU A 1 79 ? -3.329 -3.449 -2.323 1.00 97.81 79 LEU A C 1
ATOM 595 O O . LEU A 1 79 ? -3.889 -4.197 -1.526 1.00 97.81 79 LEU A O 1
ATOM 599 N N . ALA A 1 80 ? -3.345 -2.121 -2.198 1.00 96.50 80 ALA A N 1
ATOM 600 C CA . ALA A 1 80 ? -4.007 -1.413 -1.103 1.00 96.50 80 ALA A CA 1
ATOM 601 C C . ALA A 1 80 ? -5.498 -1.766 -0.995 1.00 96.50 80 ALA A C 1
ATOM 603 O O . ALA A 1 80 ? -5.967 -2.113 0.088 1.00 96.50 80 ALA A O 1
ATOM 604 N N . LEU A 1 81 ? -6.226 -1.764 -2.116 1.00 95.00 81 LEU A N 1
ATOM 605 C CA . LEU A 1 81 ? -7.646 -2.136 -2.154 1.00 95.00 81 LEU A CA 1
ATOM 606 C C . LEU A 1 81 ? -7.873 -3.610 -1.795 1.00 95.00 81 LEU A C 1
ATOM 608 O O . LEU A 1 81 ? -8.821 -3.941 -1.085 1.00 95.00 81 LEU A O 1
ATOM 612 N N . THR A 1 82 ? -6.977 -4.498 -2.234 1.00 96.75 82 THR A N 1
ATOM 613 C CA . THR A 1 82 ? -7.034 -5.919 -1.863 1.00 96.75 82 THR A CA 1
ATOM 614 C C . THR A 1 82 ? -6.873 -6.097 -0.353 1.00 96.75 82 THR A C 1
ATOM 616 O O . THR A 1 82 ? -7.629 -6.845 0.264 1.00 96.75 82 THR A O 1
ATOM 619 N N . LEU A 1 83 ? -5.909 -5.402 0.256 1.00 95.75 83 LEU A N 1
ATOM 620 C CA . LEU A 1 83 ? -5.677 -5.468 1.698 1.00 95.75 83 LEU A CA 1
ATOM 621 C C . LEU A 1 83 ? -6.830 -4.839 2.497 1.00 95.75 83 LEU A C 1
ATOM 623 O O . LEU A 1 83 ? -7.235 -5.395 3.515 1.00 95.75 83 LEU A O 1
ATOM 627 N N . ALA A 1 84 ? -7.396 -3.727 2.021 1.00 93.25 84 ALA A N 1
ATOM 628 C CA . ALA A 1 84 ? -8.591 -3.116 2.604 1.00 93.25 84 ALA A CA 1
ATOM 629 C C . ALA A 1 84 ? -9.786 -4.081 2.634 1.00 93.25 84 ALA A C 1
ATOM 631 O O . ALA A 1 84 ? -10.455 -4.213 3.658 1.00 93.25 84 ALA A O 1
ATOM 632 N N . ALA A 1 85 ? -10.024 -4.795 1.530 1.00 92.62 85 ALA A N 1
ATOM 633 C CA . ALA A 1 85 ? -11.089 -5.790 1.456 1.00 92.62 85 ALA A CA 1
ATOM 634 C C . ALA A 1 85 ? -10.856 -6.959 2.431 1.00 92.62 85 ALA A C 1
ATOM 636 O O . ALA A 1 85 ? -11.800 -7.432 3.058 1.00 92.62 85 ALA A O 1
ATOM 637 N N . GLN A 1 86 ? -9.604 -7.400 2.610 1.00 93.06 86 GLN A N 1
ATOM 638 C CA . GLN A 1 86 ? -9.256 -8.473 3.554 1.00 93.06 86 GLN A CA 1
ATOM 639 C C . GLN A 1 86 ? -9.540 -8.109 5.014 1.00 93.06 86 GLN A C 1
ATOM 641 O O . GLN A 1 86 ? -9.912 -8.985 5.792 1.00 93.06 86 GLN A O 1
ATOM 646 N N . VAL A 1 87 ? -9.371 -6.837 5.391 1.00 90.75 87 VAL A N 1
ATOM 647 C CA . VAL A 1 87 ? -9.679 -6.366 6.751 1.00 90.75 87 VAL A CA 1
ATOM 648 C C . VAL A 1 87 ? -11.147 -5.966 6.934 1.00 90.75 87 VAL A C 1
ATOM 650 O O . VAL A 1 87 ? -11.526 -5.586 8.038 1.00 90.75 87 VAL A O 1
ATOM 653 N N . GLY A 1 88 ? -11.971 -6.058 5.883 1.00 88.69 88 GLY A N 1
ATOM 654 C CA . GLY A 1 88 ? -13.396 -5.724 5.933 1.00 88.69 88 GLY A CA 1
ATOM 655 C C . GLY A 1 88 ? -13.670 -4.232 6.125 1.00 88.69 88 GLY A C 1
ATOM 656 O O . GLY A 1 88 ? -14.579 -3.875 6.864 1.00 88.69 88 GLY A O 1
ATOM 657 N N . ALA A 1 89 ? -12.860 -3.357 5.523 1.00 84.69 89 ALA A N 1
ATOM 658 C CA . ALA A 1 89 ? -13.026 -1.914 5.669 1.00 84.69 89 ALA A CA 1
ATOM 659 C C . ALA A 1 89 ? -14.178 -1.365 4.803 1.00 84.69 89 ALA A C 1
ATOM 661 O O . ALA A 1 89 ? -14.171 -1.529 3.583 1.00 84.69 89 ALA A O 1
ATOM 662 N N . ASP A 1 90 ? -15.116 -0.649 5.431 1.00 83.56 90 ASP A N 1
ATOM 663 C CA . ASP A 1 90 ? -16.281 -0.038 4.762 1.00 83.56 90 ASP A CA 1
ATOM 664 C C . ASP A 1 90 ? -15.988 1.357 4.177 1.00 83.56 90 ASP A C 1
ATOM 666 O O . ASP A 1 90 ? -16.591 1.782 3.189 1.00 83.56 90 ASP A O 1
ATOM 670 N N . HIS A 1 91 ? -15.049 2.088 4.785 1.00 85.44 91 HIS A N 1
ATOM 671 C CA . HIS A 1 91 ? -14.644 3.431 4.375 1.00 85.44 91 HIS A CA 1
ATOM 672 C C . HIS A 1 91 ? -13.122 3.562 4.410 1.00 85.44 91 HIS A C 1
ATOM 674 O O . HIS A 1 91 ? -12.487 3.252 5.421 1.00 85.44 91 HIS A O 1
ATOM 680 N N . LEU A 1 92 ? -12.550 4.051 3.307 1.00 89.19 92 LEU A N 1
ATOM 681 C CA . LEU A 1 92 ? -11.107 4.145 3.109 1.00 89.19 92 LEU A CA 1
ATOM 682 C C . LEU A 1 92 ? -10.660 5.588 2.918 1.00 89.19 92 LEU A C 1
ATOM 684 O O . LEU A 1 92 ? -11.264 6.337 2.151 1.00 89.19 92 LEU A O 1
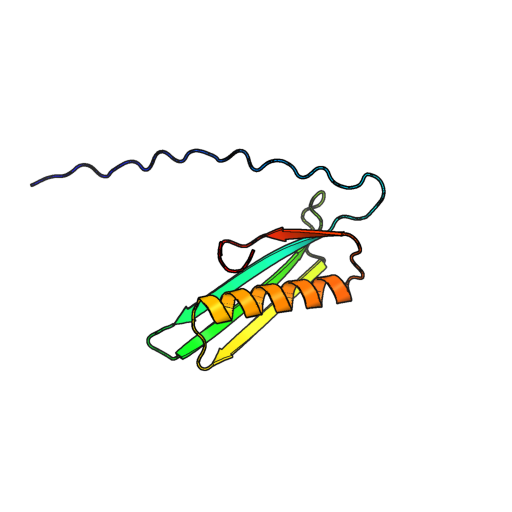ATOM 688 N N . LEU A 1 93 ? -9.543 5.935 3.550 1.00 91.06 93 LEU A N 1
ATOM 689 C CA . LEU A 1 93 ? -8.710 7.049 3.112 1.00 91.06 93 LEU A CA 1
ATOM 690 C C . LEU A 1 93 ? -7.512 6.497 2.348 1.00 91.06 93 LEU A C 1
ATOM 692 O O . LEU A 1 93 ? -6.748 5.705 2.896 1.00 91.06 93 LEU A O 1
ATOM 696 N N . VAL A 1 94 ? -7.347 6.918 1.097 1.00 91.88 94 VAL A N 1
ATOM 697 C CA . VAL A 1 94 ? -6.257 6.465 0.229 1.00 91.88 94 VAL A CA 1
ATOM 698 C C . VAL A 1 94 ? -5.157 7.521 0.202 1.00 91.88 94 VAL A C 1
ATOM 700 O O . VAL A 1 94 ? -5.425 8.690 -0.063 1.00 91.88 94 VAL A O 1
ATOM 703 N N . PHE A 1 95 ? -3.922 7.098 0.463 1.00 92.31 95 PHE A N 1
ATOM 704 C CA . PHE A 1 95 ? -2.726 7.928 0.367 1.00 92.31 95 PHE A CA 1
ATOM 705 C C . PHE A 1 95 ? -1.698 7.274 -0.554 1.00 92.31 95 PHE A C 1
ATOM 707 O O . PHE A 1 95 ? -1.414 6.084 -0.450 1.00 92.31 95 PHE A O 1
ATOM 714 N N . GLY A 1 96 ? -1.089 8.091 -1.396 1.00 91.56 96 GLY A N 1
ATOM 715 C CA . GLY A 1 96 ? 0.087 7.776 -2.195 1.00 91.56 96 GLY A CA 1
ATOM 716 C C . GLY A 1 96 ? 0.722 9.093 -2.638 1.00 91.56 96 GLY A C 1
ATOM 717 O O . GLY A 1 96 ? 0.153 10.168 -2.419 1.00 91.56 96 GLY A O 1
ATOM 718 N N . ASP A 1 97 ? 1.903 9.037 -3.229 1.00 89.06 97 ASP A N 1
ATOM 719 C CA . ASP A 1 97 ? 2.612 10.203 -3.764 1.00 89.06 97 ASP A CA 1
ATOM 720 C C . ASP A 1 97 ? 2.398 10.394 -5.280 1.00 89.06 97 ASP A C 1
ATOM 722 O O . ASP A 1 97 ? 2.714 11.458 -5.824 1.00 89.06 97 ASP A O 1
ATOM 726 N N . SER A 1 98 ? 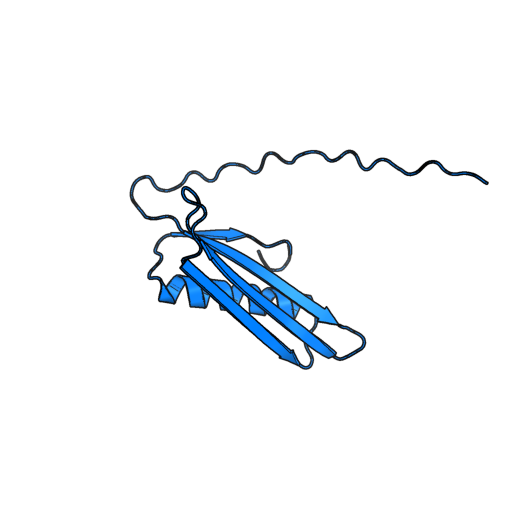1.778 9.419 -5.952 1.00 85.75 98 SER A N 1
ATOM 727 C CA . SER A 1 98 ? 1.448 9.482 -7.376 1.00 85.75 98 SER A CA 1
ATOM 728 C C . SER A 1 98 ? 0.101 10.149 -7.669 1.00 85.75 98 SER A C 1
ATOM 730 O O . SER A 1 98 ? -0.965 9.552 -7.538 1.00 85.75 98 SER A O 1
ATOM 732 N N . ASN A 1 99 ? 0.152 11.369 -8.214 1.00 83.75 99 ASN A N 1
ATOM 733 C CA . ASN A 1 99 ? -1.019 12.101 -8.727 1.00 83.75 99 ASN A CA 1
ATOM 734 C C . ASN A 1 99 ? -1.715 11.418 -9.924 1.00 83.75 99 ASN A C 1
ATOM 736 O O . ASN A 1 99 ? -2.751 11.880 -10.383 1.00 83.75 99 ASN A O 1
ATOM 740 N N . GLN A 1 100 ? -1.110 10.394 -10.529 1.00 82.19 100 GLN A N 1
ATOM 741 C CA . GLN A 1 100 ? -1.758 9.630 -11.603 1.00 82.19 100 GLN A CA 1
ATOM 742 C C . GLN A 1 100 ? -2.565 8.451 -11.062 1.00 82.19 100 GLN A C 1
ATOM 744 O O . GLN A 1 100 ? -3.479 7.994 -11.737 1.00 82.19 100 GLN A O 1
ATOM 749 N N . ALA A 1 101 ? -2.203 7.942 -9.885 1.00 73.00 101 ALA A N 1
ATOM 750 C CA . ALA A 1 101 ? -2.796 6.745 -9.305 1.00 73.00 101 ALA A CA 1
ATOM 751 C C . ALA A 1 101 ? -3.925 7.048 -8.298 1.00 73.00 101 ALA A C 1
ATOM 753 O O . ALA A 1 101 ? -4.633 6.125 -7.896 1.00 73.00 101 ALA A O 1
ATOM 754 N N . ILE A 1 102 ? -4.091 8.316 -7.902 1.00 76.88 102 ILE A N 1
ATOM 755 C CA . ILE A 1 102 ? -5.071 8.827 -6.923 1.00 76.88 102 ILE A CA 1
ATOM 756 C C . ILE A 1 102 ? -6.018 9.791 -7.628 1.00 76.88 102 ILE A C 1
ATOM 758 O O . ILE A 1 102 ? -7.238 9.704 -7.364 1.00 76.88 102 ILE A O 1
#

Foldseek 3Di:
DDDDDPPPPPPPPPPPPPPDDPPFQEKEKEKAKDDDPVQQKIKMKMWIARPPPRDTPDIDMDIDGNDDRLVRRLVRVVVRVVVCVVVVGPHYDYDYPDPSND

Sequence (102 aa):
SHYPPREAQRRRAEVPVPHLPQSGAVIVVSFDGSASPKRGDGSCAALVWDPCTWKIHVAAGKFLHGVSVNEAEYHGVALALTLAAQVGADHLLVFGDSNQAI

pLDDT: mean 83.34, std 16.25, range [40.0, 98.44]